Protein AF-A0AAV4LER8-F1 (afdb_monomer_lite)

InterPro domains:
  IPR025153 Ead/Ea22-like protein [PF13935] (7-105)

pLDDT: mean 84.3, std 14.31, range [42.62, 98.25]

Organism: NCBI:txid2771369

Foldseek 3Di:
DDPVVLVVLVVVLVPDDADQFDDDDDPPDPDDFDQDPCFDDDPVGTCAHRSRQRDDPPDDDDPVVSVVSVVCVNCCSPVSVVVSVVVVVVVVVVVVVVVVVVVVVVVVVVVVVVVVVVVVVVPPPD

Structure (mmCIF, N/CA/C/O backbone):
data_AF-A0AAV4LER8-F1
#
_entry.id   AF-A0AAV4LER8-F1
#
loop_
_atom_site.group_PDB
_atom_site.id
_atom_site.type_symbol
_atom_site.label_atom_id
_atom_site.label_alt_id
_atom_site.label_comp_id
_atom_site.label_asym_id
_atom_site.label_entity_id
_atom_site.label_seq_id
_atom_site.pdbx_PDB_ins_code
_atom_site.Cartn_x
_atom_site.Cartn_y
_atom_site.Cartn_z
_atom_site.occupancy
_atom_site.B_iso_or_equiv
_atom_site.auth_seq_id
_atom_site.auth_comp_id
_atom_site.auth_asym_id
_atom_site.auth_atom_id
_atom_site.pdbx_PDB_model_num
ATOM 1 N N . MET A 1 1 ? -4.330 7.603 6.905 1.00 83.44 1 MET A N 1
ATOM 2 C CA . MET A 1 1 ? -4.941 7.215 5.618 1.00 83.44 1 MET A CA 1
ATOM 3 C C . MET A 1 1 ? -6.444 7.195 5.822 1.00 83.44 1 MET A C 1
ATOM 5 O O . MET A 1 1 ? -6.861 6.788 6.898 1.00 83.44 1 MET A O 1
ATOM 9 N N . ASN A 1 2 ? -7.238 7.720 4.893 1.00 92.44 2 ASN A N 1
ATOM 10 C CA . ASN A 1 2 ? -8.701 7.692 5.014 1.00 92.44 2 ASN A CA 1
ATOM 11 C C . ASN A 1 2 ? -9.293 6.427 4.359 1.00 92.44 2 ASN A C 1
ATOM 13 O O . ASN A 1 2 ? -8.578 5.653 3.713 1.00 92.44 2 ASN A O 1
ATOM 17 N N . LYS A 1 3 ? -10.603 6.219 4.536 1.00 93.19 3 LYS A N 1
ATOM 18 C CA . LYS A 1 3 ? -11.311 5.044 4.007 1.00 93.19 3 LYS A CA 1
ATOM 19 C C . LYS A 1 3 ? -11.284 5.002 2.482 1.00 93.19 3 LYS A C 1
ATOM 21 O O . LYS A 1 3 ? -11.103 3.937 1.903 1.00 93.19 3 LYS A O 1
ATOM 26 N N . GLU A 1 4 ? -11.407 6.156 1.836 1.00 95.50 4 GLU A N 1
ATOM 27 C CA . GLU A 1 4 ? -11.397 6.283 0.379 1.00 95.50 4 GLU A CA 1
ATOM 28 C C . GLU A 1 4 ? -10.039 5.867 -0.207 1.00 95.50 4 GLU A C 1
ATOM 30 O O . GLU A 1 4 ? -9.975 5.145 -1.200 1.00 95.50 4 GLU A O 1
ATOM 35 N N . GLN A 1 5 ? -8.940 6.263 0.439 1.00 96.31 5 GLN A N 1
ATOM 36 C CA . GLN A 1 5 ? -7.582 5.871 0.066 1.00 96.31 5 GLN A CA 1
ATOM 37 C C . GLN A 1 5 ? -7.372 4.364 0.231 1.00 96.31 5 GLN A C 1
ATOM 39 O O . GLN A 1 5 ? -6.831 3.735 -0.677 1.00 96.31 5 GLN A O 1
ATOM 44 N N . LEU A 1 6 ? -7.820 3.775 1.346 1.00 96.44 6 LEU A N 1
ATOM 45 C CA . LEU A 1 6 ? -7.746 2.325 1.566 1.00 96.44 6 LEU A CA 1
ATOM 46 C C . LEU A 1 6 ? -8.545 1.550 0.516 1.00 96.44 6 LEU A C 1
ATOM 48 O O . LEU A 1 6 ? -8.045 0.573 -0.041 1.00 96.44 6 LEU A O 1
ATOM 52 N N . GLN A 1 7 ? -9.752 2.017 0.198 1.00 96.31 7 GLN A N 1
ATOM 53 C CA . GLN A 1 7 ? -10.594 1.414 -0.828 1.00 96.31 7 GLN A CA 1
ATOM 54 C C . GLN A 1 7 ? -9.936 1.483 -2.211 1.00 96.31 7 GLN A C 1
ATOM 56 O O . GLN A 1 7 ? -9.869 0.476 -2.914 1.00 96.31 7 GLN A O 1
ATOM 61 N N . ALA A 1 8 ? -9.352 2.627 -2.573 1.00 97.44 8 ALA A N 1
ATOM 62 C CA . ALA A 1 8 ? -8.619 2.764 -3.827 1.00 97.44 8 ALA A CA 1
ATOM 63 C C . ALA A 1 8 ? -7.406 1.816 -3.909 1.00 97.44 8 ALA A C 1
ATOM 65 O O . ALA A 1 8 ? -7.079 1.316 -4.986 1.00 97.44 8 ALA A O 1
ATOM 66 N N . ILE A 1 9 ? -6.723 1.541 -2.788 1.00 97.50 9 ILE A N 1
ATOM 67 C CA . ILE A 1 9 ? -5.645 0.539 -2.750 1.00 97.50 9 ILE A CA 1
ATOM 68 C C . ILE A 1 9 ? -6.221 -0.873 -2.948 1.00 97.50 9 ILE A C 1
ATOM 70 O O . ILE A 1 9 ? -5.698 -1.605 -3.788 1.00 97.50 9 ILE A O 1
ATOM 74 N N . ARG A 1 10 ? -7.315 -1.239 -2.262 1.00 97.06 10 ARG A N 1
ATOM 75 C CA . ARG A 1 10 ? -7.995 -2.540 -2.449 1.00 97.06 10 ARG A CA 1
ATOM 76 C C . ARG A 1 10 ? -8.403 -2.768 -3.898 1.00 97.06 10 ARG A C 1
ATOM 78 O O . ARG A 1 10 ? -8.181 -3.843 -4.443 1.00 97.06 10 ARG A O 1
ATOM 85 N N . GLU A 1 11 ? -8.957 -1.753 -4.548 1.00 97.50 11 GLU A N 1
ATOM 86 C CA . GLU A 1 11 ? -9.359 -1.838 -5.952 1.00 97.50 11 GLU A CA 1
ATOM 87 C C . GLU A 1 11 ? -8.169 -2.061 -6.885 1.00 97.50 11 GLU A C 1
ATOM 89 O O . GLU A 1 11 ? -8.256 -2.888 -7.793 1.00 97.50 11 GLU A O 1
ATOM 94 N N . ARG A 1 12 ? -7.038 -1.383 -6.645 1.00 97.12 12 ARG A N 1
ATOM 95 C CA . ARG A 1 12 ? -5.799 -1.631 -7.398 1.00 97.12 12 ARG A CA 1
ATOM 96 C C . ARG A 1 12 ? -5.311 -3.067 -7.219 1.00 97.12 12 ARG A C 1
ATOM 98 O O . ARG A 1 12 ? -4.997 -3.714 -8.212 1.00 97.12 12 ARG A O 1
ATOM 105 N N . VAL A 1 13 ? -5.312 -3.576 -5.986 1.00 96.81 13 VAL A N 1
ATOM 106 C CA . VAL A 1 13 ? -4.937 -4.965 -5.671 1.00 96.81 13 VAL A CA 1
ATOM 107 C C . VAL A 1 13 ? -5.843 -5.970 -6.385 1.00 96.81 13 VAL A C 1
ATOM 109 O O . VAL A 1 13 ? -5.351 -6.923 -6.981 1.00 96.81 13 VAL A O 1
ATOM 112 N N . ASN A 1 14 ? -7.159 -5.751 -6.352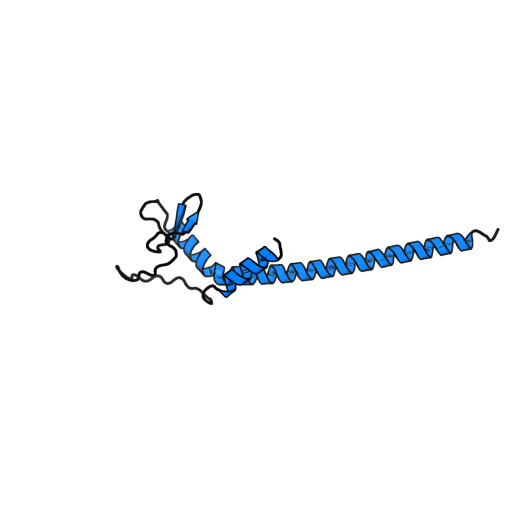 1.00 95.06 14 ASN A N 1
ATOM 113 C CA . ASN A 1 14 ? -8.137 -6.664 -6.947 1.00 95.06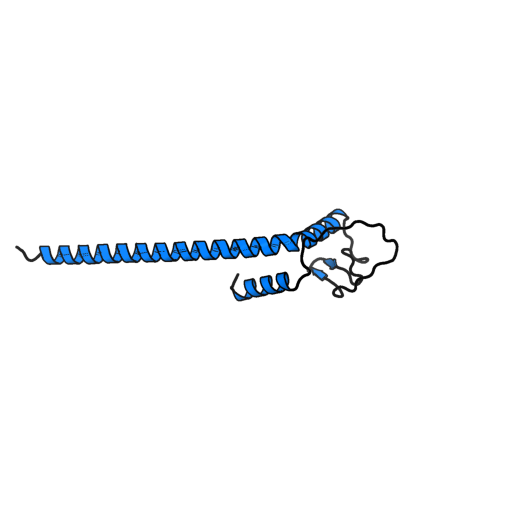 14 ASN A CA 1
ATOM 114 C C . ASN A 1 14 ? -8.103 -6.660 -8.479 1.00 95.06 14 ASN A C 1
ATOM 116 O O . ASN A 1 14 ? -8.417 -7.670 -9.102 1.00 95.06 14 ASN A O 1
ATOM 120 N N . ARG A 1 15 ? -7.746 -5.525 -9.093 1.00 95.75 15 ARG A N 1
ATOM 121 C CA . ARG A 1 15 ? -7.611 -5.400 -10.551 1.00 95.75 15 ARG A CA 1
ATOM 122 C C . ARG A 1 15 ? -6.279 -5.919 -11.084 1.00 95.75 15 ARG A C 1
ATOM 124 O O . ARG A 1 15 ? -6.196 -6.205 -12.276 1.00 95.75 15 ARG A O 1
ATOM 131 N N . ALA A 1 16 ? -5.248 -5.979 -10.246 1.00 94.12 16 ALA A N 1
ATOM 132 C CA . ALA A 1 16 ? -3.951 -6.512 -10.628 1.00 94.12 16 ALA A CA 1
ATOM 133 C C . ALA A 1 16 ? -4.023 -8.031 -10.852 1.00 94.12 16 ALA A C 1
ATOM 135 O O . ALA A 1 16 ? -4.861 -8.726 -10.272 1.00 94.12 16 ALA A O 1
ATOM 136 N N . THR A 1 17 ? -3.108 -8.554 -11.669 1.00 92.50 17 THR A N 1
ATOM 137 C CA . THR A 1 17 ? -2.972 -9.995 -11.913 1.00 92.50 17 THR A CA 1
ATOM 138 C C . THR A 1 17 ? -2.863 -10.757 -10.583 1.00 92.50 17 THR A C 1
ATOM 140 O O . THR A 1 17 ? -2.090 -10.344 -9.713 1.00 92.50 17 THR A O 1
ATOM 143 N N . PRO A 1 18 ? -3.621 -11.849 -10.371 1.00 93.75 18 PRO A N 1
ATOM 144 C CA . PRO A 1 18 ? -3.476 -12.689 -9.182 1.00 93.75 18 PRO A CA 1
ATOM 145 C C . PRO A 1 18 ? -2.029 -13.158 -8.973 1.00 93.75 18 PRO A C 1
ATOM 147 O O . PRO A 1 18 ? -1.312 -13.401 -9.940 1.00 93.75 18 PRO A O 1
ATOM 150 N N . GLY A 1 19 ? -1.596 -13.221 -7.713 1.00 91.44 19 GLY A N 1
ATOM 151 C CA . GLY A 1 19 ? -0.271 -13.717 -7.333 1.00 91.44 19 GLY A CA 1
ATOM 152 C C . GLY A 1 19 ? -0.233 -15.237 -7.102 1.00 91.44 19 GLY A C 1
ATOM 153 O O . GLY A 1 19 ? -1.260 -15.901 -7.272 1.00 91.44 19 GLY A O 1
ATOM 154 N N . PRO A 1 20 ? 0.918 -15.774 -6.656 1.00 93.50 20 PRO A N 1
ATOM 155 C CA . PRO A 1 20 ? 2.179 -15.054 -6.441 1.00 93.50 20 PRO A CA 1
ATOM 156 C C . PRO A 1 20 ? 2.832 -14.645 -7.767 1.00 93.50 20 PRO A C 1
ATOM 158 O O . PRO A 1 20 ? 2.610 -15.280 -8.798 1.00 93.50 20 PRO A O 1
ATOM 161 N N . TRP A 1 21 ? 3.608 -13.562 -7.753 1.00 93.50 21 TRP A N 1
ATOM 162 C CA . TRP A 1 21 ? 4.419 -13.156 -8.904 1.00 93.50 21 TRP A CA 1
ATOM 163 C C . TRP A 1 21 ? 5.856 -13.623 -8.679 1.00 93.50 21 TRP A C 1
ATOM 165 O O . TRP A 1 21 ? 6.415 -13.409 -7.609 1.00 93.50 21 TRP A O 1
ATOM 175 N N . SER A 1 22 ? 6.453 -14.268 -9.679 1.00 84.88 22 SER A N 1
ATOM 176 C CA . SER A 1 22 ? 7.825 -14.776 -9.622 1.00 84.88 22 SER A CA 1
ATOM 177 C C . SER A 1 22 ? 8.717 -14.073 -10.639 1.00 84.88 22 SER A C 1
ATOM 179 O O . SER A 1 22 ? 8.301 -13.781 -11.760 1.00 84.88 22 SER A O 1
ATOM 181 N N . ILE A 1 23 ? 9.971 -13.834 -10.255 1.00 84.81 23 ILE A N 1
ATOM 182 C CA . ILE A 1 23 ? 11.001 -13.319 -11.161 1.00 84.81 23 ILE A CA 1
ATOM 183 C C . ILE A 1 23 ? 11.556 -14.498 -11.961 1.00 84.81 23 ILE A C 1
ATOM 185 O O . ILE A 1 23 ? 12.197 -15.390 -11.402 1.00 84.81 23 ILE A O 1
ATOM 189 N N . HIS A 1 24 ? 11.325 -14.493 -13.270 1.00 79.62 24 HIS A N 1
ATOM 190 C CA . HIS A 1 24 ? 11.947 -15.433 -14.198 1.00 79.62 24 HIS A CA 1
ATOM 191 C C . HIS A 1 24 ? 13.157 -14.772 -14.857 1.00 79.62 24 HIS A C 1
ATOM 193 O O . HIS A 1 24 ? 13.052 -13.676 -15.401 1.00 79.62 24 HIS A O 1
ATOM 199 N N . ARG A 1 25 ? 14.313 -15.439 -14.782 1.00 69.25 25 ARG A N 1
ATOM 200 C CA . ARG A 1 25 ? 15.566 -15.011 -15.414 1.00 69.25 25 ARG A CA 1
ATOM 201 C C . ARG A 1 25 ? 15.850 -15.963 -16.568 1.00 69.25 25 ARG A C 1
ATOM 203 O O . ARG A 1 25 ? 16.471 -17.003 -16.370 1.00 69.25 25 ARG A O 1
ATOM 210 N N . GLU A 1 26 ? 15.322 -15.645 -17.739 1.00 64.50 26 GLU A N 1
ATOM 211 C CA . GLU A 1 26 ? 15.602 -16.377 -18.973 1.00 64.50 26 GLU A CA 1
ATOM 212 C C . GLU A 1 26 ? 16.467 -15.501 -19.884 1.00 64.50 26 GLU A C 1
ATOM 214 O O . GLU A 1 26 ? 16.236 -14.298 -19.997 1.00 64.50 26 GLU A O 1
ATOM 219 N N . ASP A 1 27 ? 17.475 -16.102 -20.519 1.00 58.44 27 ASP A N 1
ATOM 220 C CA . ASP A 1 27 ? 18.199 -15.476 -21.626 1.00 58.44 27 ASP A CA 1
ATOM 221 C C . ASP A 1 27 ? 17.340 -15.642 -22.884 1.00 58.44 27 ASP A C 1
ATOM 223 O O . ASP A 1 27 ? 17.412 -16.653 -23.584 1.00 58.44 27 ASP A O 1
ATOM 227 N N . VAL A 1 28 ? 16.413 -14.704 -23.081 1.00 55.69 28 VAL A N 1
ATOM 228 C CA . VAL A 1 28 ? 15.390 -14.769 -24.138 1.00 55.69 28 VAL A CA 1
ATOM 229 C C . VAL A 1 28 ? 15.874 -14.245 -25.494 1.00 55.69 28 VAL A C 1
ATOM 231 O O . VAL A 1 28 ? 15.102 -14.228 -26.451 1.00 55.69 28 VAL A O 1
ATOM 234 N N . GLY A 1 29 ? 17.144 -13.842 -25.626 1.00 60.31 29 GLY A N 1
ATOM 235 C CA . GLY A 1 29 ? 17.591 -13.121 -26.821 1.00 60.31 29 GLY A CA 1
ATOM 236 C C . GLY A 1 29 ? 16.737 -11.865 -27.068 1.00 60.31 29 GLY A C 1
ATOM 237 O O . GLY A 1 29 ? 16.349 -11.190 -26.118 1.00 60.31 29 GLY A O 1
ATOM 238 N N . ASP A 1 30 ? 16.431 -11.557 -28.332 1.00 55.03 30 ASP A N 1
ATOM 239 C CA . ASP A 1 30 ? 15.756 -10.307 -28.735 1.00 55.03 30 ASP A CA 1
ATOM 240 C C . ASP A 1 30 ? 14.212 -10.320 -28.647 1.00 55.03 30 ASP A C 1
ATOM 242 O O . ASP A 1 30 ? 13.587 -9.318 -28.988 1.00 55.03 30 ASP A O 1
ATOM 246 N N . ASP A 1 31 ? 13.561 -11.395 -28.187 1.00 57.03 31 ASP A N 1
ATOM 247 C CA . ASP A 1 31 ? 12.094 -11.496 -28.249 1.00 57.03 31 ASP A CA 1
ATOM 248 C C . ASP A 1 31 ? 11.456 -11.969 -26.933 1.00 57.03 31 ASP A C 1
ATOM 250 O O . ASP A 1 31 ? 11.500 -13.152 -26.619 1.00 57.03 31 ASP A O 1
ATOM 254 N N . VAL A 1 32 ? 10.800 -11.047 -26.210 1.00 48.56 32 VAL A N 1
ATOM 255 C CA . VAL A 1 32 ? 9.344 -11.015 -25.915 1.00 48.56 32 VAL A CA 1
ATOM 256 C C . VAL A 1 32 ? 9.003 -9.595 -25.423 1.00 48.56 32 VAL A C 1
ATOM 258 O O . VAL A 1 32 ? 9.350 -9.221 -24.306 1.00 48.56 32 VAL A O 1
ATOM 261 N N . VAL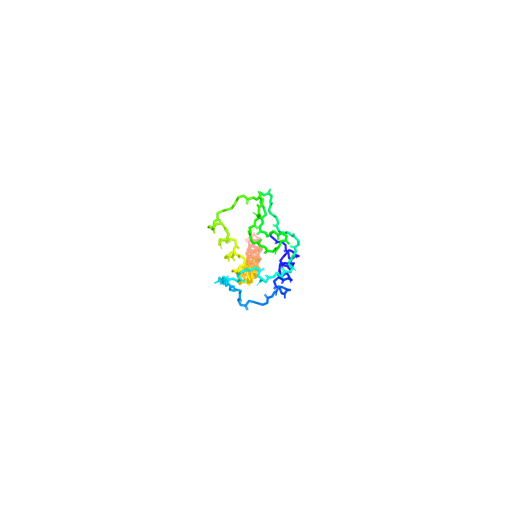 A 1 33 ? 8.282 -8.802 -26.228 1.00 50.69 33 VAL A N 1
ATOM 262 C CA . VAL A 1 33 ? 7.852 -7.435 -25.863 1.00 50.69 33 VAL A CA 1
ATOM 263 C C . VAL A 1 33 ? 6.386 -7.442 -25.426 1.00 50.69 33 VAL A C 1
ATOM 265 O O . VAL A 1 33 ? 5.477 -7.588 -26.244 1.00 50.69 33 VAL A O 1
ATOM 268 N N . PHE A 1 34 ? 6.136 -7.247 -24.131 1.00 45.22 34 PHE A N 1
ATOM 269 C CA . PHE A 1 34 ? 4.803 -6.911 -23.629 1.00 45.22 34 PHE A CA 1
ATOM 270 C C . PHE A 1 34 ? 4.678 -5.389 -23.515 1.00 45.22 34 PHE A C 1
ATOM 272 O O . PHE A 1 34 ? 5.399 -4.757 -22.750 1.00 45.22 34 PHE A O 1
ATOM 279 N N . TYR A 1 35 ? 3.727 -4.792 -24.239 1.00 42.62 35 TYR A N 1
ATOM 280 C CA . TYR A 1 35 ? 3.416 -3.365 -24.121 1.00 42.62 35 TYR A CA 1
ATOM 281 C C . TYR A 1 35 ? 2.712 -3.076 -22.782 1.00 42.62 35 TYR A C 1
ATOM 283 O O . TYR A 1 35 ? 1.489 -3.153 -22.665 1.00 42.62 35 TYR A O 1
ATOM 291 N N . VAL A 1 36 ? 3.503 -2.772 -21.755 1.00 47.72 36 VAL A N 1
ATOM 292 C CA . VAL A 1 36 ? 3.077 -2.169 -20.479 1.00 47.72 36 VAL A CA 1
ATOM 293 C C . VAL A 1 36 ? 2.971 -0.634 -20.641 1.00 47.72 36 VAL A C 1
ATOM 295 O O . VAL A 1 36 ? 3.252 -0.130 -21.732 1.00 47.72 36 VAL A O 1
ATOM 298 N N . PRO A 1 37 ? 2.487 0.148 -19.646 1.00 52.12 37 PRO A N 1
ATOM 299 C CA . PRO A 1 37 ? 2.396 1.603 -19.776 1.00 52.12 37 PRO A CA 1
ATOM 300 C C . PRO A 1 37 ? 3.711 2.184 -20.290 1.00 52.12 37 PRO A C 1
ATOM 302 O O . PRO A 1 37 ? 4.772 1.762 -19.849 1.00 52.12 37 PRO A O 1
ATOM 305 N N . THR A 1 38 ? 3.630 3.171 -21.180 1.00 60.62 38 THR A N 1
ATOM 306 C CA . THR A 1 38 ? 4.765 3.688 -21.962 1.00 60.62 38 THR A CA 1
ATOM 307 C C . THR A 1 38 ? 5.979 4.146 -21.147 1.00 60.62 38 THR A C 1
ATOM 309 O O . THR A 1 38 ? 6.990 4.451 -21.759 1.00 60.62 38 THR A O 1
ATOM 312 N N . MET A 1 39 ? 5.871 4.304 -19.819 1.00 72.12 39 MET A N 1
ATOM 313 C CA . MET A 1 39 ? 6.983 4.557 -18.892 1.00 72.12 39 MET A CA 1
ATOM 314 C C . MET A 1 39 ? 6.473 4.609 -17.441 1.00 72.12 39 MET A C 1
ATOM 316 O O . MET A 1 39 ? 5.444 5.240 -17.181 1.00 72.12 39 MET A O 1
ATOM 320 N N . ILE A 1 40 ? 7.219 4.070 -16.474 1.00 82.25 40 ILE A N 1
ATOM 321 C CA . ILE A 1 40 ? 7.055 4.375 -15.042 1.00 82.25 40 ILE A CA 1
ATOM 322 C C . ILE A 1 40 ? 8.266 5.186 -14.595 1.00 82.25 40 ILE A C 1
ATOM 324 O O . ILE A 1 40 ? 9.404 4.756 -14.762 1.00 82.25 40 ILE A O 1
ATOM 328 N N . LYS A 1 41 ? 8.032 6.367 -14.017 1.00 83.62 41 LYS A N 1
ATOM 329 C CA . LYS A 1 41 ? 9.085 7.286 -13.573 1.00 83.62 41 LYS A CA 1
ATOM 330 C C . LYS A 1 41 ? 8.915 7.661 -12.111 1.00 83.62 41 LYS A C 1
ATOM 332 O O . LYS A 1 41 ? 7.806 7.901 -11.643 1.00 83.62 41 LYS A O 1
ATOM 337 N N . SER A 1 42 ? 10.042 7.762 -11.424 1.00 82.75 42 SER A N 1
ATOM 338 C CA . SER A 1 42 ? 10.180 8.526 -10.188 1.00 82.75 42 SER A CA 1
ATOM 339 C C . SER A 1 42 ? 10.689 9.934 -10.515 1.00 82.75 42 SER A C 1
ATOM 341 O O . SER A 1 42 ? 11.109 10.202 -11.639 1.00 82.75 42 SER A O 1
ATOM 343 N N . GLU A 1 43 ? 10.726 10.831 -9.529 1.00 83.50 43 GLU A N 1
ATOM 344 C CA . GLU A 1 43 ? 11.330 12.164 -9.700 1.00 83.50 43 GLU A CA 1
ATOM 345 C C . GLU A 1 43 ? 12.817 12.113 -10.087 1.00 83.50 43 GLU A C 1
ATOM 347 O O . GLU A 1 43 ? 13.343 13.072 -10.645 1.00 83.50 43 GLU A O 1
ATOM 352 N N . LYS A 1 44 ? 13.504 11.010 -9.765 1.00 79.88 44 LYS A N 1
ATOM 353 C CA . LYS A 1 44 ? 14.959 10.882 -9.913 1.00 79.88 44 LYS A CA 1
ATOM 354 C C . LYS A 1 44 ? 15.386 10.062 -11.123 1.00 79.88 44 LYS A C 1
ATOM 356 O O . LYS A 1 44 ? 16.493 10.269 -11.606 1.00 79.88 44 LYS A O 1
ATOM 361 N N . ARG A 1 45 ? 14.559 9.103 -11.546 1.00 81.38 45 ARG A N 1
ATOM 362 C CA . ARG A 1 45 ? 14.886 8.150 -12.614 1.00 81.38 45 ARG A CA 1
ATOM 363 C C . ARG A 1 45 ? 13.669 7.434 -13.167 1.00 81.38 45 ARG A C 1
ATOM 365 O O . ARG A 1 45 ? 12.618 7.358 -12.518 1.00 81.38 45 ARG A O 1
ATOM 372 N N . THR A 1 46 ? 13.873 6.814 -14.314 1.00 84.25 46 THR A N 1
ATOM 373 C CA . THR A 1 46 ? 12.968 5.831 -14.901 1.00 84.25 46 THR A CA 1
ATOM 374 C C . THR A 1 46 ? 13.048 4.496 -14.138 1.00 84.25 46 THR A C 1
ATOM 376 O O . THR A 1 46 ? 14.128 4.048 -13.745 1.00 84.25 46 THR A O 1
ATOM 379 N N . ILE A 1 47 ? 11.881 3.914 -13.850 1.00 83.44 47 ILE A N 1
ATOM 380 C CA . ILE A 1 47 ? 11.685 2.638 -13.134 1.00 83.44 47 ILE A CA 1
ATOM 381 C C . ILE A 1 47 ? 11.268 1.543 -14.119 1.00 83.44 47 ILE A C 1
ATOM 383 O O . ILE A 1 47 ? 11.745 0.424 -14.016 1.00 83.44 47 ILE A O 1
ATOM 387 N N . VAL A 1 48 ? 10.404 1.879 -15.083 1.00 84.44 48 VAL A N 1
ATOM 388 C CA . VAL A 1 48 ? 10.091 1.043 -16.250 1.00 84.44 48 VAL A CA 1
ATOM 389 C C . VAL A 1 48 ? 10.221 1.927 -17.488 1.00 84.44 48 VAL A C 1
ATOM 391 O O . VAL A 1 48 ? 9.575 2.978 -17.544 1.00 84.44 48 VAL A O 1
ATOM 394 N N . ASP A 1 49 ? 11.076 1.557 -18.436 1.00 81.12 49 ASP A N 1
ATOM 395 C CA . ASP A 1 49 ? 11.270 2.270 -19.700 1.00 81.12 49 ASP A CA 1
ATOM 396 C C . ASP A 1 49 ? 10.154 1.920 -20.704 1.00 81.12 49 ASP A C 1
ATOM 398 O O . ASP A 1 49 ? 9.280 1.086 -20.463 1.00 81.12 49 ASP A O 1
ATOM 402 N N . SER A 1 50 ? 10.133 2.632 -21.820 1.00 77.12 50 SER A N 1
ATOM 403 C CA . SER A 1 50 ? 9.121 2.562 -22.869 1.00 77.12 50 SER A CA 1
ATOM 404 C C . SER A 1 50 ? 9.064 1.251 -23.639 1.00 77.12 50 SER A C 1
ATOM 406 O O . SER A 1 50 ? 8.033 0.955 -24.245 1.00 77.12 50 SER A O 1
ATOM 408 N N . ASP A 1 51 ? 10.123 0.453 -23.572 1.00 73.75 51 ASP A N 1
ATOM 409 C CA . ASP A 1 51 ? 10.170 -0.926 -24.055 1.00 73.75 51 ASP A CA 1
ATOM 410 C C . ASP A 1 51 ? 9.677 -1.946 -23.008 1.00 73.75 51 ASP A C 1
ATOM 412 O O . ASP A 1 51 ? 9.585 -3.136 -23.302 1.00 73.75 51 ASP A O 1
ATOM 416 N N . GLY A 1 52 ? 9.314 -1.488 -21.804 1.00 72.62 52 GLY A N 1
ATOM 417 C CA . GLY A 1 52 ? 8.878 -2.327 -20.692 1.00 72.62 52 GLY A CA 1
ATOM 418 C C . GLY A 1 52 ? 10.017 -2.861 -19.818 1.00 72.62 52 GLY A C 1
ATOM 419 O O . GLY A 1 52 ? 9.740 -3.590 -18.864 1.00 72.62 52 GLY A O 1
ATOM 420 N N . GLY A 1 53 ? 11.274 -2.498 -20.094 1.00 78.12 53 GLY A N 1
ATOM 421 C CA . GLY A 1 53 ? 12.423 -2.882 -19.278 1.00 78.12 53 GLY A CA 1
ATOM 422 C C . GLY A 1 53 ? 12.476 -2.136 -17.941 1.00 78.12 53 GLY A C 1
ATOM 423 O O . GLY A 1 53 ? 12.085 -0.978 -17.847 1.00 78.12 53 GLY A O 1
ATOM 424 N N . LEU A 1 54 ? 13.014 -2.768 -16.891 1.00 78.81 54 LEU A N 1
ATOM 425 C CA . LEU A 1 54 ? 13.270 -2.109 -15.592 1.00 78.81 54 LEU A CA 1
ATOM 426 C C . LEU A 1 54 ? 14.476 -1.145 -15.615 1.00 78.81 54 LEU A C 1
ATOM 428 O O . LEU A 1 54 ? 14.822 -0.529 -14.605 1.00 78.81 54 LEU A O 1
ATOM 432 N N . ILE A 1 55 ? 15.135 -1.025 -16.768 1.00 73.38 55 ILE A N 1
ATOM 433 C CA . ILE A 1 55 ? 16.303 -0.177 -16.999 1.00 73.38 55 ILE A CA 1
ATOM 434 C C . ILE A 1 55 ? 16.010 0.811 -18.112 1.00 73.38 55 ILE A C 1
ATOM 436 O O . ILE A 1 55 ? 15.338 0.469 -19.076 1.00 73.38 55 ILE A O 1
ATOM 440 N N . SER A 1 56 ? 16.553 2.020 -17.986 1.00 74.12 56 SER A N 1
ATOM 441 C CA . SER A 1 56 ? 16.549 2.993 -19.072 1.00 74.12 56 SER A CA 1
ATOM 442 C C . SER A 1 56 ? 17.857 2.920 -19.843 1.00 74.12 56 SER A C 1
ATOM 444 O O . SER A 1 56 ? 18.934 2.960 -19.250 1.00 74.12 56 SER A O 1
ATOM 446 N N . TRP A 1 57 ? 17.777 2.908 -21.172 1.00 71.56 57 TRP A N 1
ATOM 447 C CA . TRP A 1 57 ? 18.958 2.978 -22.047 1.00 71.56 57 TRP A CA 1
ATOM 448 C C . TRP A 1 57 ? 19.722 4.304 -21.926 1.00 71.56 57 TRP A C 1
ATOM 450 O O . TRP A 1 57 ? 20.864 4.423 -22.370 1.00 71.56 57 TRP A O 1
ATOM 460 N N . SER A 1 58 ? 19.076 5.320 -21.353 1.00 71.75 58 SER A N 1
ATOM 461 C CA . SER A 1 58 ? 19.566 6.699 -21.291 1.00 71.75 58 SER A CA 1
ATOM 462 C C . SER A 1 58 ? 20.031 7.131 -19.898 1.00 71.75 58 SER A C 1
ATOM 464 O O . SER A 1 58 ? 20.647 8.190 -19.766 1.00 71.75 58 SER A O 1
ATOM 466 N N . GLU A 1 59 ? 19.775 6.324 -18.865 1.00 76.38 59 GLU A N 1
ATOM 467 C CA . GLU A 1 59 ? 20.099 6.642 -17.473 1.00 76.38 59 GLU A CA 1
ATOM 468 C C . GLU A 1 59 ? 20.928 5.503 -16.855 1.00 76.38 59 GLU A C 1
ATOM 470 O O . GLU A 1 59 ? 20.524 4.345 -16.928 1.00 76.38 59 GLU A O 1
ATOM 475 N N . PRO A 1 60 ? 22.081 5.789 -16.224 1.00 77.81 60 PRO A N 1
ATOM 476 C CA . PRO A 1 60 ? 22.891 4.747 -15.602 1.00 77.81 60 PRO A CA 1
ATOM 477 C C . PRO A 1 60 ? 22.172 4.126 -14.392 1.00 77.81 60 PRO A C 1
ATOM 479 O O . PRO A 1 60 ? 21.732 4.838 -13.489 1.00 77.81 60 PRO A O 1
ATOM 482 N N . CYS A 1 61 ? 22.124 2.793 -14.335 1.00 76.75 61 CYS A N 1
ATOM 483 C CA . CYS A 1 61 ? 21.628 2.012 -13.199 1.00 76.75 61 CYS A CA 1
ATOM 484 C C . CYS A 1 61 ? 22.583 0.856 -12.867 1.00 76.75 61 CYS A C 1
ATOM 486 O O . CYS A 1 61 ? 23.292 0.355 -13.743 1.00 76.75 61 CYS A O 1
ATOM 488 N N . THR A 1 62 ? 22.606 0.410 -11.610 1.00 82.44 62 THR A N 1
ATOM 489 C CA . THR A 1 62 ? 23.363 -0.790 -11.216 1.00 82.44 62 THR A CA 1
ATOM 490 C C . THR A 1 62 ? 22.483 -2.036 -11.277 1.00 82.44 62 THR A C 1
ATOM 492 O O . THR A 1 62 ? 21.280 -1.956 -11.044 1.00 82.44 62 THR A O 1
ATOM 495 N N . SER A 1 63 ? 23.076 -3.208 -11.524 1.00 76.75 63 SER A N 1
ATOM 496 C CA . SER A 1 63 ? 22.347 -4.487 -11.489 1.00 76.75 63 SER A CA 1
ATOM 497 C C . SER A 1 63 ? 21.639 -4.722 -10.150 1.00 76.75 63 SER A C 1
ATOM 499 O O . SER A 1 63 ? 20.522 -5.219 -10.128 1.00 76.75 63 SER A O 1
ATOM 501 N N . GLU A 1 64 ? 22.249 -4.295 -9.042 1.00 81.75 64 GLU A N 1
ATOM 502 C CA . GLU A 1 64 ? 21.659 -4.378 -7.699 1.00 81.75 64 GLU A CA 1
ATOM 503 C C . GLU A 1 64 ? 20.356 -3.576 -7.580 1.00 81.75 64 GLU A C 1
ATOM 505 O O . GLU A 1 64 ? 19.387 -4.055 -7.003 1.00 81.75 64 GLU A O 1
ATOM 510 N N . GLN A 1 65 ? 20.300 -2.373 -8.160 1.00 83.56 65 GLN A N 1
ATOM 511 C CA . GLN A 1 65 ? 19.086 -1.555 -8.134 1.00 83.56 65 GLN A CA 1
ATOM 512 C C . GLN A 1 65 ? 17.958 -2.181 -8.951 1.00 83.56 65 GLN A C 1
ATOM 514 O O . GLN A 1 65 ? 16.807 -2.134 -8.538 1.00 83.56 65 GLN A O 1
ATOM 519 N N . VAL A 1 66 ? 18.290 -2.757 -10.104 1.00 82.19 66 VAL A N 1
ATOM 520 C CA . VAL A 1 66 ? 17.310 -3.385 -11.000 1.00 82.19 66 VAL A CA 1
ATOM 521 C C . VAL A 1 66 ? 16.700 -4.620 -10.352 1.00 82.19 66 VAL A C 1
ATOM 523 O O . VAL A 1 66 ? 15.485 -4.791 -10.377 1.00 82.19 66 VAL A O 1
ATOM 526 N N . GLU A 1 67 ? 17.537 -5.450 -9.730 1.00 83.31 67 GLU A N 1
ATOM 527 C CA . GLU A 1 67 ? 17.082 -6.619 -8.978 1.00 83.31 67 GLU A CA 1
ATOM 528 C C . GLU A 1 67 ? 16.220 -6.201 -7.778 1.00 83.31 67 GLU A C 1
ATOM 530 O O . GLU A 1 67 ? 15.144 -6.761 -7.583 1.00 83.31 67 GLU A O 1
ATOM 535 N N . ALA A 1 68 ? 16.611 -5.159 -7.035 1.00 88.50 68 ALA A N 1
ATOM 536 C CA . ALA A 1 68 ? 15.812 -4.646 -5.921 1.00 88.50 68 ALA A CA 1
ATOM 537 C C . ALA A 1 68 ? 14.435 -4.114 -6.367 1.00 88.50 68 ALA A C 1
ATOM 539 O O . ALA A 1 68 ? 13.428 -4.366 -5.701 1.00 88.50 68 ALA A O 1
ATOM 540 N N . ASP A 1 69 ? 14.370 -3.406 -7.499 1.00 89.19 69 ASP A N 1
ATOM 541 C CA . ASP A 1 69 ? 13.106 -2.922 -8.064 1.00 89.19 69 ASP A CA 1
ATOM 542 C C . ASP A 1 69 ? 12.217 -4.101 -8.512 1.00 89.19 69 ASP A C 1
ATOM 544 O O . ASP A 1 69 ? 11.014 -4.115 -8.229 1.00 89.19 69 ASP A O 1
ATOM 548 N N . ALA A 1 70 ? 12.799 -5.121 -9.155 1.00 87.31 70 ALA A N 1
ATOM 549 C CA . ALA A 1 70 ? 12.090 -6.336 -9.561 1.00 87.31 70 ALA A CA 1
ATOM 550 C C . ALA A 1 70 ? 11.525 -7.103 -8.354 1.00 87.31 70 ALA A C 1
ATOM 552 O O . ALA A 1 70 ? 10.357 -7.500 -8.359 1.00 87.31 70 ALA A O 1
ATOM 553 N N . GLU A 1 71 ? 12.335 -7.275 -7.306 1.00 92.06 71 GLU A N 1
ATOM 554 C CA . GLU A 1 71 ? 11.932 -7.915 -6.054 1.00 92.06 71 GLU A CA 1
ATOM 555 C C . GLU A 1 71 ? 10.800 -7.149 -5.376 1.00 92.06 71 GLU A C 1
ATOM 557 O O . GLU A 1 71 ? 9.805 -7.765 -4.988 1.00 92.06 71 GLU A O 1
ATOM 562 N N . PHE A 1 72 ? 10.898 -5.822 -5.281 1.00 93.81 72 PHE A N 1
ATOM 563 C CA . PHE A 1 72 ? 9.840 -4.996 -4.703 1.00 93.81 72 PHE A CA 1
ATOM 564 C C . PHE A 1 72 ? 8.515 -5.161 -5.459 1.00 93.81 72 PHE A C 1
ATOM 566 O O . PHE A 1 72 ? 7.469 -5.358 -4.840 1.00 93.81 72 PHE A O 1
ATOM 573 N N . ILE A 1 73 ? 8.543 -5.119 -6.795 1.00 92.19 73 ILE A N 1
ATOM 574 C CA . ILE A 1 73 ? 7.340 -5.257 -7.628 1.00 92.19 73 ILE A CA 1
ATOM 575 C C . ILE A 1 73 ? 6.715 -6.648 -7.475 1.00 92.19 73 ILE A C 1
ATOM 577 O O . ILE A 1 73 ? 5.494 -6.750 -7.336 1.00 92.19 73 ILE A O 1
ATOM 581 N N . ALA A 1 74 ? 7.528 -7.708 -7.491 1.00 92.75 74 ALA A N 1
ATOM 582 C CA . ALA A 1 74 ? 7.044 -9.078 -7.350 1.00 92.75 74 ALA A CA 1
ATOM 583 C C . ALA A 1 74 ? 6.362 -9.298 -5.987 1.00 92.75 74 ALA A C 1
ATOM 585 O O . ALA A 1 74 ? 5.215 -9.749 -5.934 1.00 92.75 74 ALA A O 1
ATOM 586 N N . HIS A 1 75 ? 7.020 -8.897 -4.894 1.00 95.69 75 HIS A N 1
ATOM 587 C CA . HIS A 1 75 ? 6.501 -9.093 -3.536 1.00 95.69 75 HIS A CA 1
ATOM 588 C C . HIS A 1 75 ? 5.339 -8.157 -3.190 1.00 95.69 75 HIS A C 1
ATOM 590 O O . HIS A 1 75 ? 4.454 -8.542 -2.423 1.00 95.69 75 HIS A O 1
ATOM 596 N N . ALA A 1 76 ? 5.243 -6.976 -3.817 1.00 96.44 76 ALA A N 1
ATOM 597 C CA . ALA A 1 76 ? 4.128 -6.052 -3.603 1.00 96.44 76 ALA A CA 1
ATOM 598 C C . ALA A 1 76 ? 2.757 -6.713 -3.824 1.00 96.44 76 ALA A C 1
ATOM 600 O O . ALA A 1 76 ? 1.765 -6.305 -3.209 1.00 96.44 76 ALA A O 1
ATOM 601 N N . ARG A 1 77 ? 2.678 -7.751 -4.670 1.00 96.75 77 ARG A N 1
ATOM 602 C CA . ARG A 1 77 ? 1.426 -8.476 -4.896 1.00 96.75 77 ARG A CA 1
ATOM 603 C C . ARG A 1 77 ? 0.913 -9.196 -3.648 1.00 96.75 77 ARG A C 1
ATOM 605 O O . ARG A 1 77 ? -0.305 -9.347 -3.530 1.00 96.75 77 ARG A O 1
ATOM 612 N N . GLU A 1 78 ? 1.789 -9.613 -2.746 1.00 97.06 78 GLU A N 1
ATOM 613 C CA . GLU A 1 78 ? 1.457 -10.319 -1.502 1.00 97.06 78 GLU A CA 1
ATOM 614 C C . GLU A 1 78 ? 1.510 -9.378 -0.294 1.00 97.06 78 GLU A C 1
ATOM 616 O O . GLU A 1 78 ? 0.590 -9.375 0.531 1.00 97.06 78 GLU A O 1
ATOM 621 N N . ASP A 1 79 ? 2.511 -8.498 -0.257 1.00 98.25 79 ASP A N 1
ATOM 622 C CA . ASP A 1 79 ? 2.720 -7.552 0.837 1.00 98.25 79 ASP A CA 1
ATOM 623 C C . ASP A 1 79 ? 1.566 -6.556 0.960 1.00 98.25 79 ASP A C 1
ATOM 625 O O . ASP A 1 79 ? 1.059 -6.316 2.056 1.00 98.25 79 ASP A O 1
ATOM 629 N N . VAL A 1 80 ? 1.091 -5.981 -0.152 1.00 97.50 80 VAL A N 1
ATOM 630 C CA . VAL A 1 80 ? 0.026 -4.967 -0.100 1.00 97.50 80 VAL A CA 1
ATOM 631 C C . VAL A 1 80 ? -1.290 -5.541 0.454 1.00 97.50 80 VAL A C 1
ATOM 633 O O . VAL A 1 80 ? -1.852 -4.917 1.357 1.00 97.50 80 VAL A O 1
ATOM 636 N N . PRO A 1 81 ? -1.806 -6.706 0.002 1.00 97.44 81 PRO A N 1
ATOM 637 C CA . PRO A 1 81 ? -2.940 -7.356 0.663 1.00 97.44 81 PRO A CA 1
ATOM 638 C C . PRO A 1 81 ? -2.714 -7.636 2.153 1.00 97.44 81 PRO A C 1
ATOM 640 O O . PRO A 1 81 ? -3.610 -7.377 2.956 1.00 97.44 81 PRO A O 1
ATOM 643 N N . ALA A 1 82 ? -1.534 -8.137 2.535 1.00 97.88 82 ALA A N 1
ATOM 644 C CA . ALA A 1 82 ? -1.223 -8.425 3.934 1.00 97.88 82 ALA A CA 1
ATOM 645 C C . ALA A 1 82 ? -1.278 -7.153 4.796 1.00 97.88 82 ALA A C 1
ATOM 647 O O . ALA A 1 82 ? -1.893 -7.147 5.863 1.00 97.88 82 ALA A O 1
ATOM 648 N N . LEU A 1 83 ? -0.725 -6.048 4.293 1.00 98.12 83 LEU A N 1
ATOM 649 C CA . LEU A 1 83 ? -0.774 -4.744 4.951 1.00 98.12 83 LEU A CA 1
ATOM 650 C C . LEU A 1 83 ? -2.202 -4.187 5.046 1.00 98.12 83 LEU A C 1
ATOM 652 O O . LEU A 1 83 ? -2.559 -3.608 6.069 1.00 98.12 83 LEU A O 1
ATOM 656 N N . LEU A 1 84 ? -3.045 -4.370 4.024 1.00 97.75 84 LEU A N 1
ATOM 657 C CA . LEU A 1 84 ? -4.455 -3.954 4.079 1.00 97.75 84 LEU A CA 1
ATOM 658 C C . LEU A 1 84 ? -5.245 -4.717 5.147 1.00 97.75 84 LEU A C 1
ATOM 660 O O . LEU A 1 84 ? -6.057 -4.106 5.846 1.00 97.75 84 LEU A O 1
ATOM 664 N N . ASN A 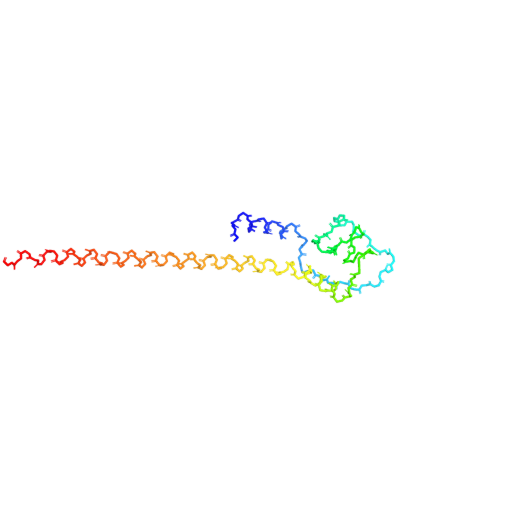1 85 ? -4.992 -6.020 5.286 1.00 97.44 85 ASN A N 1
ATOM 665 C CA . ASN A 1 85 ? -5.595 -6.840 6.337 1.00 97.44 85 ASN A CA 1
ATOM 666 C C . ASN A 1 85 ? -5.131 -6.384 7.726 1.00 97.44 85 ASN A C 1
ATOM 668 O O . ASN A 1 85 ? -5.933 -6.310 8.656 1.00 97.44 85 ASN A O 1
ATOM 672 N N . GLU A 1 86 ? -3.850 -6.041 7.868 1.00 98.12 86 GLU A N 1
ATOM 673 C CA . GLU A 1 86 ? -3.306 -5.556 9.136 1.00 98.12 86 GLU A CA 1
ATOM 674 C C . GLU A 1 86 ? -3.885 -4.191 9.526 1.00 98.12 86 GLU A C 1
ATOM 676 O O . GLU A 1 86 ? -4.227 -3.972 10.688 1.00 98.12 86 GLU A O 1
ATOM 681 N N . VAL A 1 87 ? -4.084 -3.288 8.560 1.00 97.50 87 VAL A N 1
ATOM 682 C CA . VAL A 1 87 ? -4.778 -2.018 8.815 1.00 97.50 87 VAL A CA 1
ATOM 683 C C . VAL A 1 87 ? -6.210 -2.264 9.293 1.00 97.50 87 VAL A C 1
ATOM 685 O O . VAL A 1 87 ? -6.612 -1.667 10.288 1.00 97.50 87 VAL A O 1
ATOM 688 N N . GLU A 1 88 ? -6.967 -3.159 8.651 1.00 96.12 88 GLU A N 1
ATOM 689 C CA . GLU A 1 88 ? -8.327 -3.506 9.098 1.00 96.12 88 GLU A CA 1
ATOM 690 C C . GLU A 1 88 ? -8.347 -4.072 10.517 1.00 96.12 88 GLU A C 1
ATOM 692 O O . GLU A 1 88 ? -9.171 -3.661 11.337 1.00 96.12 88 GLU A O 1
ATOM 697 N N . ARG A 1 89 ? -7.414 -4.977 10.829 1.00 97.75 89 ARG A N 1
ATOM 698 C CA . ARG A 1 89 ? -7.274 -5.555 12.168 1.00 97.75 89 ARG A CA 1
ATOM 699 C C . ARG A 1 89 ? -7.034 -4.466 13.214 1.00 97.75 89 ARG A C 1
ATOM 701 O O . ARG A 1 89 ? -7.717 -4.432 14.237 1.00 97.75 89 ARG A O 1
ATOM 708 N N . LEU A 1 90 ? -6.095 -3.559 12.946 1.00 97.81 90 LEU A N 1
ATOM 709 C CA . LEU A 1 90 ? -5.757 -2.453 13.843 1.00 97.81 90 LEU A CA 1
ATOM 710 C C . LEU A 1 90 ? -6.897 -1.437 13.983 1.00 97.81 90 LEU A C 1
ATOM 712 O O . LEU A 1 90 ? -7.101 -0.889 15.068 1.00 97.81 90 LEU A O 1
ATOM 716 N N . GLU A 1 91 ? -7.641 -1.151 12.915 1.00 95.81 91 GLU A N 1
ATOM 717 C CA . GLU A 1 91 ? -8.804 -0.261 12.972 1.00 95.81 91 GLU A CA 1
ATOM 718 C C . GLU A 1 91 ? -9.919 -0.851 13.840 1.00 95.81 91 GLU A C 1
ATOM 720 O O . GLU A 1 91 ? -10.496 -0.138 14.666 1.00 95.81 91 GLU A O 1
ATOM 725 N N . GLU A 1 92 ? -10.172 -2.152 13.713 1.00 96.56 92 GLU A N 1
ATOM 726 C CA . GLU A 1 92 ? -11.159 -2.869 14.515 1.00 96.56 92 GLU A CA 1
ATOM 727 C C . GLU A 1 92 ? -10.758 -2.935 15.997 1.00 96.56 92 GLU A C 1
ATOM 729 O O . GLU A 1 92 ? -11.572 -2.649 16.877 1.00 96.56 92 GLU A O 1
ATOM 734 N N . GLU A 1 93 ? -9.492 -3.222 16.305 1.00 97.75 93 GLU A N 1
ATOM 735 C CA . GLU A 1 93 ? -8.998 -3.189 17.687 1.00 97.75 93 GLU A CA 1
ATOM 736 C C . GLU A 1 93 ? -9.100 -1.794 18.304 1.00 97.75 93 GLU A C 1
ATOM 738 O O . GLU A 1 93 ? -9.599 -1.642 19.420 1.00 97.75 93 GLU A O 1
ATOM 743 N N . ASN A 1 94 ? -8.704 -0.754 17.568 1.00 97.06 94 ASN A N 1
ATOM 744 C CA . ASN A 1 94 ? -8.838 0.622 18.036 1.00 97.06 94 ASN A CA 1
ATOM 745 C C . ASN A 1 94 ? -10.298 1.019 18.262 1.00 97.06 94 ASN A C 1
ATOM 747 O O . ASN A 1 94 ? -10.593 1.723 19.229 1.00 97.06 94 ASN A O 1
ATOM 751 N N . ARG A 1 95 ? -11.217 0.578 17.394 1.00 96.94 95 ARG A N 1
ATOM 752 C CA . ARG A 1 95 ? -12.657 0.791 17.578 1.00 96.94 95 ARG A CA 1
ATOM 753 C C . ARG A 1 95 ? -13.124 0.167 18.892 1.00 96.94 95 ARG A C 1
ATOM 755 O O . ARG A 1 95 ? -13.715 0.866 19.711 1.00 96.94 95 ARG A O 1
ATOM 762 N N . ARG A 1 96 ? -12.773 -1.099 19.136 1.00 97.06 96 ARG A N 1
ATOM 763 C CA . ARG A 1 96 ? -13.120 -1.817 20.372 1.00 97.06 96 ARG A CA 1
ATOM 764 C C . ARG A 1 96 ? -12.540 -1.156 21.620 1.00 97.06 96 ARG A C 1
ATOM 766 O O . ARG A 1 96 ? -13.240 -1.031 22.620 1.00 97.06 96 ARG A O 1
ATOM 773 N N . PHE A 1 97 ? -11.286 -0.706 21.574 1.00 97.12 97 PHE A N 1
ATOM 774 C CA . PHE A 1 97 ? -10.681 -0.001 22.7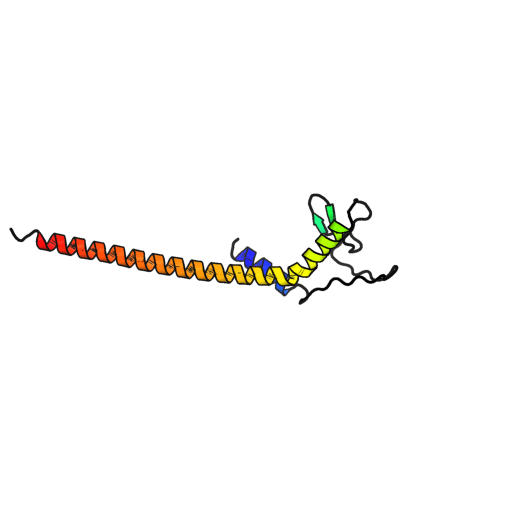05 1.00 97.12 97 PHE A CA 1
ATOM 775 C C . PHE A 1 97 ? -11.366 1.334 22.991 1.00 97.12 97 PHE A C 1
ATOM 777 O O . PHE A 1 97 ? -11.594 1.655 24.153 1.00 97.12 97 PHE A O 1
ATOM 784 N N . ARG A 1 98 ? -11.733 2.101 21.958 1.00 96.25 98 ARG A N 1
ATOM 785 C CA . ARG A 1 98 ? -12.478 3.355 22.146 1.00 96.25 98 ARG A CA 1
ATOM 786 C C . ARG A 1 98 ? -13.848 3.110 22.767 1.00 96.25 98 ARG A C 1
ATOM 788 O O . ARG A 1 98 ? -14.197 3.804 23.712 1.00 96.25 98 ARG A O 1
ATOM 795 N N . GLU A 1 99 ? -14.575 2.103 22.293 1.00 96.38 99 GLU A N 1
ATOM 796 C CA . GLU A 1 99 ? -15.880 1.725 22.851 1.00 96.38 99 GLU A CA 1
ATOM 797 C C . GLU A 1 99 ? -15.772 1.328 24.330 1.00 96.38 99 GLU A C 1
ATOM 799 O O . GLU A 1 99 ? -16.531 1.833 25.155 1.00 96.38 99 GLU A O 1
ATOM 804 N N . ALA A 1 100 ? -14.777 0.511 24.689 1.00 94.69 100 ALA A N 1
ATOM 805 C CA . ALA A 1 100 ? -14.534 0.129 26.080 1.00 94.69 100 ALA A CA 1
ATOM 806 C C . ALA A 1 100 ? -14.157 1.332 26.966 1.00 94.69 100 ALA A C 1
ATOM 808 O O . ALA A 1 100 ? -14.627 1.450 28.095 1.00 94.69 100 ALA A O 1
ATOM 809 N N . LEU A 1 101 ? -13.330 2.254 26.462 1.00 95.00 101 LEU A N 1
ATOM 810 C CA . LEU A 1 101 ? -12.966 3.473 27.191 1.00 95.00 101 LEU A CA 1
ATOM 811 C C . LEU A 1 101 ? -14.170 4.399 27.404 1.00 95.00 101 LEU A C 1
ATOM 813 O O . LEU A 1 101 ? -14.312 4.986 28.478 1.00 95.00 101 LEU A O 1
ATOM 817 N N . GLU A 1 102 ? -15.041 4.530 26.404 1.00 94.94 102 GLU A N 1
ATOM 818 C CA . GLU A 1 102 ? -16.283 5.294 26.529 1.00 94.94 102 GLU A CA 1
ATOM 819 C C . GLU A 1 102 ? -17.237 4.678 27.555 1.00 94.94 102 GLU A C 1
ATOM 821 O O . GLU A 1 102 ? -17.900 5.410 28.291 1.00 94.94 102 GLU A O 1
ATOM 826 N N . GLU A 1 103 ? -17.318 3.350 27.618 1.00 94.38 103 GLU A N 1
ATOM 827 C CA . GLU A 1 103 ? -18.124 2.632 28.606 1.00 94.38 103 GLU A CA 1
ATOM 828 C C . GLU A 1 103 ? -17.601 2.866 30.028 1.00 94.38 103 GLU A C 1
ATOM 830 O O . GLU A 1 103 ? -18.352 3.346 30.879 1.00 94.38 103 GLU A O 1
ATOM 835 N N . ILE A 1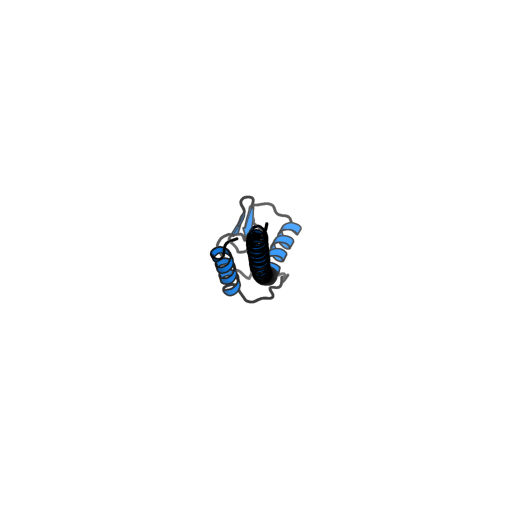 104 ? -16.298 2.675 30.252 1.00 93.12 104 ILE A N 1
ATOM 836 C CA . ILE A 1 104 ? -15.647 2.937 31.547 1.00 93.12 104 ILE A CA 1
ATOM 837 C C . ILE A 1 104 ? -15.856 4.396 31.978 1.00 93.12 104 ILE A C 1
ATOM 839 O O . ILE A 1 104 ? -16.224 4.675 33.118 1.00 93.12 104 ILE A O 1
ATOM 843 N N . SER A 1 105 ? -15.695 5.349 31.055 1.00 92.81 105 SER A N 1
ATOM 844 C CA . SER A 1 105 ? -15.893 6.772 31.350 1.00 92.81 105 SER A CA 1
ATOM 845 C C . SER A 1 105 ? -17.332 7.099 31.776 1.00 92.81 105 SER A C 1
ATOM 847 O O . SER A 1 105 ? -17.551 7.938 32.662 1.00 92.81 105 SER A O 1
ATOM 849 N N . LYS A 1 106 ? -18.328 6.435 31.176 1.00 90.75 106 LYS A N 1
ATOM 850 C CA . LYS A 1 106 ? -19.740 6.581 31.562 1.00 90.75 106 LYS A CA 1
ATOM 851 C C . LYS A 1 106 ? -20.005 5.977 32.937 1.00 90.75 106 LYS A C 1
ATOM 853 O O . LYS A 1 106 ? -20.711 6.605 33.729 1.00 90.75 106 LYS A O 1
ATOM 858 N N . GLU A 1 107 ? -19.443 4.806 33.229 1.00 90.12 107 GLU A N 1
ATOM 859 C CA . GLU A 1 107 ? -19.573 4.152 34.535 1.00 90.12 107 GLU A CA 1
ATOM 860 C C . GLU A 1 107 ? -18.984 5.009 35.660 1.00 90.12 107 GLU A C 1
ATOM 862 O O . GLU A 1 107 ? -19.670 5.259 36.655 1.00 90.12 107 GLU A O 1
ATOM 867 N N . ASP A 1 108 ? -17.780 5.551 35.467 1.00 90.62 108 ASP A N 1
ATOM 868 C CA . ASP A 1 108 ? -17.143 6.465 36.421 1.00 90.62 108 ASP A CA 1
ATOM 869 C C . ASP A 1 108 ? -18.008 7.710 36.657 1.00 90.62 108 ASP A C 1
ATOM 871 O O . ASP A 1 108 ? -18.297 8.086 37.797 1.00 90.62 108 ASP A O 1
ATOM 875 N N . SER A 1 109 ? -18.496 8.326 35.577 1.00 88.25 109 SER A N 1
ATOM 876 C CA . SER A 1 109 ? -19.363 9.509 35.653 1.00 88.25 109 SER A CA 1
ATOM 877 C C . SER A 1 109 ? -20.652 9.227 36.436 1.00 88.25 109 SER A C 1
ATOM 879 O O . SER A 1 109 ? -21.078 10.040 37.265 1.00 88.25 109 SER A O 1
ATOM 881 N N . LEU A 1 110 ? -21.263 8.059 36.217 1.00 86.50 110 LEU A N 1
ATOM 882 C CA . LEU A 1 110 ? -22.459 7.628 36.935 1.00 86.50 110 LEU A CA 1
ATOM 883 C C . LEU A 1 110 ? -22.157 7.361 38.416 1.00 86.50 110 LEU A C 1
ATOM 885 O O . LEU A 1 110 ? -22.922 7.791 39.285 1.00 86.50 110 LEU A O 1
ATOM 889 N N . TYR A 1 111 ? -21.032 6.709 38.716 1.00 89.56 111 TYR A N 1
ATOM 890 C CA . TYR A 1 111 ? -20.581 6.453 40.081 1.00 89.56 111 TYR A CA 1
ATOM 891 C C . TYR A 1 111 ? -20.414 7.757 40.872 1.00 89.56 111 TYR A C 1
ATOM 893 O O . TYR A 1 111 ? -20.964 7.893 41.973 1.00 89.56 111 TYR A O 1
ATOM 901 N N . PHE A 1 112 ? -19.739 8.757 40.294 1.00 89.94 112 PHE A N 1
ATOM 902 C CA . PHE A 1 112 ? -19.569 10.066 40.928 1.00 89.94 112 PHE A CA 1
ATOM 903 C C . PHE A 1 112 ? -20.899 10.801 41.125 1.00 89.94 112 PHE A C 1
ATOM 905 O O . PHE A 1 112 ? -21.139 11.349 42.205 1.00 89.94 112 PHE A O 1
ATOM 912 N N . ALA A 1 113 ? -21.802 10.768 40.140 1.00 86.75 113 ALA A N 1
ATOM 913 C CA . ALA A 1 113 ? -23.123 11.386 40.257 1.00 86.75 113 ALA A CA 1
ATOM 914 C C . ALA A 1 113 ? -23.964 10.756 41.386 1.00 86.75 113 ALA A C 1
ATOM 916 O O . ALA A 1 113 ? -24.606 11.465 42.170 1.00 86.75 113 ALA A O 1
ATOM 917 N N . VAL A 1 114 ? -23.932 9.424 41.518 1.00 89.69 114 VAL A N 1
ATOM 918 C CA . VAL A 1 114 ? -24.621 8.700 42.598 1.00 89.69 114 VAL A CA 1
ATOM 919 C C . VAL A 1 114 ? -24.029 9.058 43.961 1.00 89.69 114 VAL A C 1
ATOM 921 O O . VAL A 1 114 ? -24.783 9.363 44.891 1.00 89.69 114 VAL A O 1
ATOM 924 N N . LYS A 1 115 ? -22.696 9.077 44.086 1.00 91.06 115 LYS A N 1
ATOM 925 C CA . LYS A 1 115 ? -22.008 9.455 45.330 1.00 91.06 115 LYS A CA 1
ATOM 926 C C . LYS A 1 115 ? -22.320 10.890 45.755 1.00 91.06 115 LYS A C 1
ATOM 928 O O . LYS A 1 115 ? -22.645 11.110 46.921 1.00 91.06 115 LYS A O 1
ATOM 933 N N . ALA A 1 116 ? -22.310 11.843 44.823 1.00 88.12 116 ALA A N 1
ATOM 934 C CA . ALA A 1 116 ? -22.673 13.232 45.101 1.00 88.12 116 ALA A CA 1
ATOM 935 C C . ALA A 1 116 ? -24.119 13.355 45.619 1.00 88.12 116 ALA A C 1
ATOM 937 O O . ALA A 1 116 ? -24.377 14.035 46.613 1.00 88.12 116 ALA A O 1
ATOM 938 N N . ARG A 1 117 ? -25.069 12.631 45.009 1.00 88.94 117 ARG A N 1
ATOM 939 C CA . ARG A 1 117 ? -26.477 12.632 45.440 1.00 88.94 117 ARG A CA 1
ATOM 940 C C . ARG A 1 117 ? -26.674 12.038 46.838 1.00 88.94 117 ARG A C 1
ATOM 942 O O . ARG A 1 117 ? -27.523 12.519 47.586 1.00 88.94 117 ARG A O 1
ATOM 949 N N . GLN A 1 118 ? -25.926 10.992 47.187 1.00 87.19 118 GLN A N 1
ATOM 950 C CA . GLN A 1 118 ? -25.962 10.395 48.526 1.00 87.19 118 GLN A CA 1
ATOM 951 C C . GLN A 1 118 ? -25.412 11.357 49.588 1.00 87.19 118 GLN A C 1
ATOM 953 O O . GLN A 1 118 ? -26.026 11.497 50.643 1.00 87.19 118 GLN A O 1
ATOM 958 N N . ALA A 1 119 ? -24.316 12.062 49.289 1.00 86.56 119 ALA A N 1
ATOM 959 C CA . ALA A 1 119 ? -23.727 13.049 50.193 1.00 86.56 119 ALA A CA 1
ATOM 960 C C . ALA A 1 119 ? -24.683 14.220 50.489 1.00 86.56 119 ALA A C 1
ATOM 962 O O . ALA A 1 119 ? -24.807 14.628 51.640 1.00 86.56 119 ALA A O 1
ATOM 963 N N . LEU A 1 120 ? -25.423 14.701 49.481 1.00 83.88 120 LEU A N 1
ATOM 964 C CA . LEU A 1 120 ? -26.418 15.767 49.655 1.00 83.88 120 LEU A CA 1
ATOM 965 C C . LEU A 1 120 ? -27.597 15.347 50.548 1.00 83.88 120 LEU A C 1
ATOM 967 O O . LEU A 1 120 ? -28.055 16.135 51.365 1.00 83.88 120 LEU A O 1
ATOM 971 N N . LYS A 1 121 ? -28.068 14.096 50.451 1.00 80.62 121 LYS A N 1
ATOM 972 C CA . LYS A 1 121 ? -29.173 13.590 51.290 1.00 80.62 121 LYS A CA 1
ATOM 973 C C . LYS A 1 121 ? -28.782 13.340 52.752 1.00 80.62 121 LYS A C 1
ATOM 975 O O . LYS A 1 121 ? -29.661 13.289 53.603 1.00 80.62 121 LYS A O 1
ATOM 980 N N . GLY A 1 122 ? -27.494 13.150 53.039 1.00 68.38 122 GLY A N 1
ATOM 981 C CA . GLY A 1 122 ? -26.985 12.938 54.399 1.00 68.38 122 GLY A CA 1
ATOM 982 C C . GLY A 1 122 ? -26.701 14.226 55.184 1.00 68.38 122 GLY A C 1
ATOM 983 O O . GLY A 1 122 ? -26.398 14.140 56.370 1.00 68.38 122 GLY A O 1
ATOM 984 N N . GLY A 1 123 ? -26.774 15.399 54.541 1.00 59.72 123 GLY A N 1
ATOM 985 C CA . GLY A 1 123 ? -26.465 16.699 55.151 1.00 59.72 123 GLY A CA 1
ATOM 986 C C . GLY A 1 123 ? -27.618 17.362 55.915 1.00 59.72 123 GLY A C 1
ATOM 987 O O . GLY A 1 123 ? -27.352 18.140 56.822 1.00 59.72 123 GLY A O 1
ATOM 988 N N . ASP A 1 124 ? -28.874 17.014 55.618 1.00 56.84 124 ASP A N 1
ATOM 989 C CA . ASP A 1 124 ? -30.078 17.657 56.190 1.00 56.84 124 ASP A CA 1
ATOM 990 C C . ASP A 1 124 ? -30.543 17.049 57.532 1.00 56.84 124 ASP A C 1
ATOM 992 O O . ASP A 1 124 ? -31.656 17.290 57.991 1.00 56.84 124 ASP A O 1
ATOM 996 N N . SER A 1 125 ? -29.717 16.221 58.177 1.00 55.12 125 SER A N 1
ATOM 997 C CA . SER A 1 125 ? -30.020 15.614 59.483 1.00 55.12 125 SER A CA 1
ATOM 998 C C . SER A 1 125 ? -29.115 16.163 60.585 1.00 55.12 125 SER A C 1
ATOM 1000 O O . SER A 1 125 ? -28.379 15.394 61.202 1.00 55.12 125 SER A O 1
ATOM 1002 N N . LYS A 1 126 ? -29.144 17.478 60.827 1.00 48.69 126 LYS A N 1
ATOM 1003 C CA . LYS A 1 126 ? -28.677 18.107 62.074 1.00 48.69 126 LYS A CA 1
ATOM 1004 C C . LYS A 1 126 ? -29.452 19.378 62.379 1.00 48.69 126 LYS A C 1
ATOM 1006 O O . LYS A 1 126 ? -29.680 20.157 61.433 1.00 48.69 126 LYS A O 1
#

Radius of gyration: 28.85 Å; chains: 1; bounding box: 53×34×91 Å

Sequence (126 aa):
MNKEQLQAIRERVNRATPGPWSIHREDVGDDVVFYVPTMIKSEKRTIVDSDGGLISWSEPCTSEQVEADAEFIAHAREDVPALLNEVERLEEENRRFREALEEISKEDSLYFAVKARQALKGGDSK

Secondary structure (DSSP, 8-state):
--HHHHHHHHHHHHHSPPS---------TT-------S-EE-SSSEEE-TTS-SS-TTS---HHHHHHHHHHHHHHHHHHHHHHHHHHHHHHHHHHHHHHHHHHHHHHHHHHHHHHHHHHHTSS--